Protein AF-A0A6I9YUI6-F1 (afdb_monomer_lite)

Organism: NCBI:txid35019

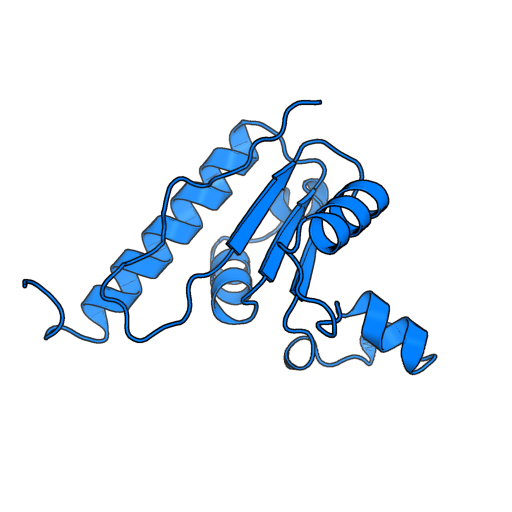Structure (mmCIF, N/CA/C/O backbone):
data_AF-A0A6I9YUI6-F1
#
_entry.id   AF-A0A6I9YUI6-F1
#
loop_
_atom_site.group_PDB
_atom_site.id
_atom_site.type_symbol
_atom_site.label_atom_id
_atom_site.label_alt_id
_atom_site.label_comp_id
_atom_site.label_asym_id
_atom_site.label_entity_id
_atom_site.label_seq_id
_atom_site.pdbx_PDB_ins_code
_atom_site.Cartn_x
_atom_site.Cartn_y
_atom_site.Cartn_z
_atom_site.occupancy
_atom_site.B_iso_or_equiv
_atom_site.auth_seq_id
_atom_site.auth_comp_id
_atom_site.auth_asym_id
_atom_site.auth_atom_id
_atom_site.pdbx_PDB_model_num
ATOM 1 N N . PHE A 1 1 ? 19.512 -6.440 4.269 1.00 38.84 1 PHE A N 1
ATOM 2 C CA . PHE A 1 1 ? 18.169 -6.433 4.876 1.00 38.84 1 PHE A CA 1
ATOM 3 C C . PHE A 1 1 ? 17.891 -5.048 5.443 1.00 38.84 1 PHE A C 1
ATOM 5 O O . PHE A 1 1 ? 18.116 -4.808 6.620 1.00 38.84 1 PHE A O 1
ATOM 12 N N . CYS A 1 2 ? 17.523 -4.089 4.589 1.00 38.50 2 CYS A N 1
ATOM 13 C CA . CYS A 1 2 ? 17.226 -2.732 5.045 1.00 38.50 2 CYS A CA 1
ATOM 14 C C . CYS A 1 2 ? 15.756 -2.697 5.475 1.00 38.50 2 CYS A C 1
ATOM 16 O O . CYS A 1 2 ? 14.875 -2.422 4.664 1.00 38.50 2 CYS A O 1
ATOM 18 N N . PHE A 1 3 ? 15.503 -3.040 6.742 1.00 41.94 3 PHE A N 1
ATOM 19 C CA . PHE A 1 3 ? 14.242 -2.745 7.415 1.00 41.94 3 PHE A CA 1
ATOM 20 C C . PHE A 1 3 ? 14.102 -1.223 7.492 1.00 41.94 3 PHE A C 1
ATOM 22 O O . PHE A 1 3 ? 14.514 -0.595 8.460 1.00 41.94 3 PHE A O 1
ATOM 29 N N . SER A 1 4 ? 13.532 -0.611 6.459 1.00 51.03 4 SER A N 1
ATOM 30 C CA . SER A 1 4 ? 13.000 0.749 6.554 1.00 51.03 4 SER A CA 1
ATOM 31 C C . SER A 1 4 ? 11.626 0.658 7.221 1.00 51.03 4 SER A C 1
ATOM 33 O O . SER A 1 4 ? 10.598 0.935 6.610 1.00 51.03 4 SER A O 1
ATOM 35 N N . LEU A 1 5 ? 11.626 0.172 8.464 1.00 47.00 5 LEU A N 1
ATOM 36 C CA . LEU A 1 5 ? 10.536 0.378 9.406 1.00 47.00 5 LEU A CA 1
ATOM 37 C C . LEU A 1 5 ? 10.488 1.871 9.737 1.00 47.00 5 LEU A C 1
ATOM 39 O O . LEU A 1 5 ? 11.532 2.510 9.861 1.00 47.00 5 LEU A O 1
ATOM 43 N N . CYS A 1 6 ? 9.270 2.376 9.909 1.00 42.94 6 CYS A N 1
ATOM 44 C CA . CYS A 1 6 ? 8.922 3.749 10.253 1.00 42.94 6 CYS A CA 1
ATOM 45 C C . CYS A 1 6 ? 9.106 4.783 9.128 1.00 42.94 6 CYS A C 1
ATOM 47 O O . CYS A 1 6 ? 10.145 5.426 9.001 1.00 42.94 6 CYS A O 1
ATOM 49 N N . VAL A 1 7 ? 7.994 5.102 8.452 1.00 45.12 7 VAL A N 1
ATOM 50 C CA . VAL A 1 7 ? 7.559 6.508 8.499 1.00 45.12 7 VAL A CA 1
ATOM 51 C C . VAL A 1 7 ? 7.474 6.820 10.002 1.00 45.12 7 VAL A C 1
ATOM 53 O O . VAL A 1 7 ? 6.676 6.179 10.689 1.00 45.12 7 VAL A O 1
ATOM 56 N N . PRO A 1 8 ? 8.395 7.613 10.571 1.00 38.28 8 PRO A N 1
ATOM 57 C CA . PRO A 1 8 ? 8.504 7.766 12.016 1.00 38.28 8 PRO A CA 1
ATOM 58 C C . PRO A 1 8 ? 7.169 8.287 12.525 1.00 38.28 8 PRO A C 1
ATOM 60 O O . PRO A 1 8 ? 6.719 9.317 12.045 1.00 38.28 8 PRO A O 1
ATOM 63 N N . GLN A 1 9 ? 6.531 7.546 13.434 1.00 38.38 9 GLN A N 1
ATOM 64 C CA . GLN A 1 9 ? 5.369 7.989 14.202 1.00 38.38 9 GLN A CA 1
ATOM 65 C C . GLN A 1 9 ? 4.468 9.015 13.481 1.00 38.38 9 GLN A C 1
ATOM 67 O O . GLN A 1 9 ? 4.374 10.161 13.905 1.00 38.38 9 GLN A O 1
ATOM 72 N N . ILE A 1 10 ? 3.677 8.582 12.500 1.00 44.62 10 ILE A N 1
ATOM 73 C CA . ILE A 1 10 ? 2.314 9.135 12.396 1.00 44.62 10 ILE A CA 1
ATOM 74 C C . ILE A 1 10 ? 1.426 8.298 13.327 1.00 44.62 10 ILE A C 1
ATOM 76 O O . ILE A 1 10 ? 0.368 7.794 12.989 1.00 44.62 10 ILE A O 1
ATOM 80 N N . SER A 1 11 ? 1.922 8.086 14.545 1.00 40.03 11 SER A N 1
ATOM 81 C CA . SER A 1 11 ? 1.093 7.744 15.682 1.00 40.03 11 SER A CA 1
ATOM 82 C C . SER A 1 11 ? 0.765 9.088 16.297 1.00 40.03 11 SER A C 1
ATOM 84 O O . SER A 1 11 ? 1.479 9.559 17.184 1.00 40.03 11 SER A O 1
ATOM 86 N N . PHE A 1 12 ? -0.276 9.742 15.783 1.00 43.72 12 PHE A N 1
ATOM 87 C CA . PHE A 1 12 ? -0.917 10.811 16.525 1.00 43.72 12 PHE A CA 1
ATOM 88 C C . PHE A 1 12 ? -1.409 10.181 17.824 1.00 43.72 12 PHE A C 1
ATOM 90 O O . PHE A 1 12 ? -2.441 9.523 17.862 1.00 43.72 12 PHE A O 1
ATOM 97 N N . ALA A 1 13 ? -0.659 10.374 18.908 1.00 41.44 13 ALA A N 1
ATOM 98 C CA . ALA A 1 13 ? -1.048 9.919 20.240 1.00 41.44 13 ALA A CA 1
ATOM 99 C C . ALA A 1 13 ? -2.391 10.530 20.708 1.00 41.44 13 ALA A C 1
ATOM 101 O O . ALA A 1 13 ? -2.890 10.149 21.758 1.00 41.44 13 ALA A O 1
ATOM 102 N N . ASN A 1 14 ? -2.980 11.444 19.919 1.00 43.09 14 ASN A N 1
ATOM 103 C CA . ASN A 1 14 ? -4.224 12.161 20.185 1.00 43.09 14 ASN A CA 1
ATOM 104 C C . ASN A 1 14 ? -5.194 12.231 18.977 1.00 43.09 14 ASN A C 1
ATOM 106 O O . ASN A 1 14 ? -6.087 13.078 18.970 1.00 43.09 14 ASN A O 1
ATOM 110 N N . SER A 1 15 ? -5.067 11.377 17.948 1.00 45.50 15 SER A N 1
ATOM 111 C CA . SER A 1 15 ? -6.099 11.279 16.897 1.00 45.50 15 SER A CA 1
ATOM 112 C C . SER A 1 15 ? -7.194 10.295 17.302 1.00 45.50 15 SER A C 1
ATOM 114 O O . SER A 1 15 ? -6.922 9.214 17.808 1.00 45.50 15 SER A O 1
ATOM 116 N N . ALA A 1 16 ? -8.452 10.625 17.007 1.00 48.50 16 ALA A N 1
ATOM 117 C CA . ALA A 1 16 ? -9.595 9.716 17.174 1.00 48.50 16 ALA A CA 1
ATOM 118 C C . ALA A 1 16 ? -9.591 8.522 16.186 1.00 48.50 16 ALA A C 1
ATOM 120 O O . ALA A 1 16 ? -10.560 7.767 16.140 1.00 48.50 16 ALA A O 1
ATOM 121 N N . PHE A 1 17 ? -8.528 8.372 15.390 1.00 49.22 17 PHE A N 1
ATOM 122 C CA . PHE A 1 17 ? -8.337 7.304 14.417 1.00 49.22 17 PHE A CA 1
ATOM 123 C C . PHE A 1 17 ? -7.228 6.346 14.864 1.00 49.22 17 PHE A C 1
ATOM 125 O O . PHE A 1 17 ? -6.250 6.791 15.474 1.00 49.22 17 PHE A O 1
ATOM 132 N N . PRO A 1 18 ? -7.379 5.038 14.580 1.00 56.31 18 PRO A N 1
ATOM 133 C CA . PRO A 1 18 ? -6.372 4.039 14.904 1.00 56.31 18 PRO A CA 1
ATOM 134 C C . PRO A 1 18 ? -5.049 4.346 14.184 1.00 56.31 18 PRO A C 1
ATOM 136 O O . PRO A 1 18 ? -5.073 4.864 13.067 1.00 56.31 18 PRO A O 1
ATOM 139 N N . PRO A 1 19 ? -3.897 4.020 14.797 1.00 62.56 19 PRO A N 1
ATOM 140 C CA . PRO A 1 19 ? -2.597 4.243 14.179 1.00 62.56 19 PRO A CA 1
ATOM 141 C C . PRO A 1 19 ? -2.508 3.477 12.855 1.00 62.56 19 PRO A C 1
ATOM 143 O O . PRO A 1 19 ? -2.628 2.252 12.831 1.00 62.56 19 PRO A O 1
ATOM 146 N N . GLN A 1 20 ? -2.294 4.204 11.759 1.00 71.75 20 GLN A N 1
ATOM 147 C CA . GLN A 1 20 ? -2.046 3.608 10.453 1.00 71.75 20 GLN A CA 1
ATOM 148 C C . GLN A 1 20 ? -0.603 3.105 10.395 1.00 71.75 20 GLN A C 1
ATOM 150 O O . GLN A 1 20 ? 0.340 3.850 10.677 1.00 71.75 20 GLN A O 1
ATOM 155 N N . VAL A 1 21 ? -0.418 1.837 10.025 1.00 78.62 21 VAL A N 1
ATOM 156 C CA . VAL A 1 21 ? 0.912 1.227 9.928 1.00 78.62 21 VAL A CA 1
ATOM 157 C C . VAL A 1 21 ? 1.278 1.056 8.459 1.00 78.62 21 VAL A C 1
ATOM 159 O O . VAL A 1 21 ? 0.585 0.376 7.701 1.00 78.62 21 VAL A O 1
ATOM 162 N N . ILE A 1 22 ? 2.394 1.674 8.061 1.00 86.88 22 ILE A N 1
ATOM 163 C CA . ILE A 1 22 ? 2.892 1.656 6.683 1.00 86.88 22 ILE A CA 1
ATOM 164 C C . ILE A 1 22 ? 4.297 1.047 6.644 1.00 86.88 22 ILE A C 1
ATOM 166 O O . ILE A 1 22 ? 5.225 1.532 7.296 1.00 86.88 22 ILE A O 1
ATOM 170 N N . MET A 1 23 ? 4.471 0.001 5.837 1.00 89.06 23 MET A N 1
ATOM 171 C CA . MET A 1 23 ? 5.771 -0.578 5.499 1.00 89.06 23 MET A CA 1
ATOM 172 C C . MET A 1 23 ? 6.249 -0.042 4.154 1.00 89.06 23 MET A C 1
ATOM 174 O O . MET A 1 23 ? 5.498 -0.053 3.184 1.00 89.06 23 MET A O 1
ATOM 178 N N . VAL A 1 24 ? 7.520 0.353 4.062 1.00 89.69 24 VAL A N 1
ATOM 179 C CA . VAL A 1 24 ? 8.127 0.777 2.794 1.00 89.69 24 VAL A CA 1
ATOM 180 C C . VAL A 1 24 ? 9.432 0.022 2.577 1.00 89.69 24 VAL A C 1
ATOM 182 O O . VAL A 1 24 ? 10.421 0.251 3.271 1.00 89.69 24 VAL A O 1
ATOM 185 N N . THR A 1 25 ? 9.463 -0.885 1.603 1.00 88.75 25 THR A N 1
ATOM 186 C CA . THR A 1 25 ? 10.623 -1.748 1.338 1.00 88.75 25 THR A CA 1
ATOM 187 C C . THR A 1 25 ? 11.034 -1.760 -0.138 1.00 88.75 25 THR A C 1
ATOM 189 O O . THR A 1 25 ? 10.263 -1.417 -1.037 1.00 88.75 25 THR A O 1
ATOM 192 N N . GLY A 1 26 ? 12.291 -2.148 -0.376 1.00 88.94 26 GLY A N 1
ATOM 193 C CA . GLY A 1 26 ? 12.840 -2.468 -1.697 1.00 88.94 26 GLY A CA 1
ATOM 194 C C . GLY A 1 26 ? 12.678 -3.945 -2.088 1.00 88.94 26 GLY A C 1
ATOM 195 O O . GLY A 1 26 ? 13.076 -4.332 -3.190 1.00 88.94 26 GLY A O 1
ATOM 196 N N . ASP A 1 27 ? 12.113 -4.772 -1.203 1.00 90.25 27 ASP A N 1
ATOM 197 C CA . ASP A 1 27 ? 11.891 -6.201 -1.442 1.00 90.25 27 ASP A CA 1
ATOM 198 C C . ASP A 1 27 ? 10.773 -6.456 -2.460 1.00 90.25 27 ASP A C 1
ATOM 200 O O . ASP A 1 27 ? 9.951 -5.583 -2.749 1.00 90.25 27 ASP A O 1
ATOM 204 N N . HIS A 1 28 ? 10.742 -7.675 -3.008 1.00 91.00 28 HIS A N 1
ATOM 205 C CA . HIS A 1 28 ? 9.645 -8.133 -3.861 1.00 91.00 28 HIS A CA 1
ATOM 206 C C . HIS A 1 28 ? 8.323 -8.187 -3.074 1.00 91.00 28 HIS A C 1
ATOM 208 O O . HIS A 1 28 ? 8.347 -8.526 -1.891 1.00 91.00 28 HIS A O 1
ATOM 214 N N . PRO A 1 29 ? 7.164 -7.938 -3.711 1.00 90.94 29 PRO A N 1
ATOM 215 C CA . PRO A 1 29 ? 5.866 -7.838 -3.027 1.00 90.94 29 PRO A CA 1
ATOM 216 C C . PRO A 1 29 ? 5.487 -9.083 -2.243 1.00 90.94 29 PRO A C 1
ATOM 218 O O . PRO A 1 29 ? 4.996 -8.983 -1.126 1.00 90.94 29 PRO A O 1
ATOM 221 N N . ILE A 1 30 ? 5.757 -10.260 -2.811 1.00 91.88 30 ILE A N 1
ATOM 222 C CA . ILE A 1 30 ? 5.458 -11.547 -2.176 1.00 91.88 30 ILE A CA 1
ATOM 223 C C . ILE A 1 30 ? 6.240 -11.668 -0.862 1.00 91.88 30 ILE A C 1
ATOM 225 O O . ILE A 1 30 ? 5.677 -12.004 0.178 1.00 91.88 30 ILE A O 1
ATOM 229 N N . THR A 1 31 ? 7.531 -11.329 -0.894 1.00 91.62 31 THR A N 1
ATOM 230 C CA . THR A 1 31 ? 8.399 -11.335 0.287 1.00 91.62 31 THR A CA 1
ATOM 231 C C . THR A 1 31 ? 7.987 -10.256 1.285 1.00 91.62 31 THR A C 1
ATOM 233 O O . THR A 1 31 ? 7.873 -10.542 2.472 1.00 91.62 31 THR A O 1
ATOM 236 N N . ALA A 1 32 ? 7.710 -9.038 0.816 1.00 90.50 32 ALA A N 1
ATOM 237 C CA . ALA A 1 32 ? 7.279 -7.923 1.651 1.00 90.50 32 ALA A CA 1
ATOM 238 C C . ALA A 1 32 ? 5.973 -8.240 2.391 1.00 90.50 32 ALA A C 1
ATOM 240 O O . ALA A 1 32 ? 5.897 -8.032 3.595 1.00 90.50 32 ALA A O 1
ATOM 241 N N . LYS A 1 33 ? 4.984 -8.821 1.702 1.00 90.38 33 LYS A N 1
ATOM 242 C CA . LYS A 1 33 ? 3.712 -9.272 2.282 1.00 90.38 33 LYS A CA 1
ATOM 243 C C . LYS A 1 33 ? 3.918 -10.349 3.344 1.00 90.38 33 LYS A C 1
ATOM 245 O O . LYS A 1 33 ? 3.331 -10.265 4.419 1.00 90.38 33 LYS A O 1
ATOM 250 N N . ALA A 1 34 ? 4.759 -11.345 3.063 1.00 90.06 34 ALA A N 1
ATOM 251 C CA . ALA A 1 34 ? 5.068 -12.402 4.022 1.00 90.06 34 ALA A CA 1
ATOM 252 C C . ALA A 1 34 ? 5.756 -11.847 5.280 1.00 90.06 34 ALA A C 1
ATOM 254 O O . ALA A 1 34 ? 5.373 -12.202 6.393 1.00 90.06 34 ALA A O 1
ATOM 255 N N . ILE A 1 35 ? 6.719 -10.931 5.111 1.00 90.44 35 ILE A N 1
ATOM 256 C CA . ILE A 1 35 ? 7.374 -10.241 6.228 1.00 90.44 35 ILE A CA 1
ATOM 257 C C . ILE A 1 35 ? 6.352 -9.405 6.998 1.00 90.44 35 ILE A C 1
ATOM 259 O O . ILE A 1 35 ? 6.282 -9.537 8.212 1.00 90.44 35 ILE A O 1
ATOM 263 N N . ALA A 1 36 ? 5.534 -8.602 6.316 1.00 88.56 36 ALA A N 1
ATOM 264 C CA . ALA A 1 36 ? 4.535 -7.735 6.934 1.00 88.56 36 ALA A CA 1
ATOM 265 C C . ALA A 1 36 ? 3.526 -8.513 7.790 1.00 88.56 36 ALA A C 1
ATOM 267 O O . ALA A 1 36 ? 3.219 -8.072 8.894 1.00 88.56 36 ALA A O 1
ATOM 268 N N . LYS A 1 37 ? 3.066 -9.685 7.327 1.00 87.94 37 LYS A N 1
ATOM 269 C CA . LYS A 1 37 ? 2.243 -10.600 8.136 1.00 87.94 37 LYS A CA 1
ATOM 270 C C . LYS A 1 37 ? 3.030 -11.162 9.324 1.00 87.94 37 LYS A C 1
ATOM 272 O O . LYS A 1 37 ? 2.547 -11.133 10.446 1.00 87.94 37 LYS A O 1
ATOM 277 N N . GLY A 1 38 ? 4.263 -11.619 9.098 1.00 85.19 38 GLY A N 1
ATOM 278 C CA . GLY A 1 38 ? 5.105 -12.199 10.150 1.00 85.19 38 GLY A CA 1
ATOM 279 C C . GLY A 1 38 ? 5.528 -11.219 11.251 1.00 85.19 38 GLY A C 1
ATOM 280 O O . GLY A 1 38 ? 5.765 -11.645 12.376 1.00 85.19 38 GLY A O 1
ATOM 281 N N . VAL A 1 39 ? 5.622 -9.919 10.949 1.00 84.38 39 VAL A N 1
ATOM 282 C CA . VAL A 1 39 ? 5.961 -8.869 11.929 1.00 84.38 39 VAL A CA 1
ATOM 283 C C . VAL A 1 39 ? 4.738 -8.138 12.496 1.00 84.38 39 VAL A C 1
ATOM 285 O O . VAL A 1 39 ? 4.907 -7.246 13.322 1.00 84.38 39 VAL A O 1
ATOM 288 N N . GLY A 1 40 ? 3.524 -8.481 12.053 1.00 81.62 40 GLY A N 1
ATOM 289 C CA . GLY A 1 40 ? 2.284 -7.855 12.520 1.00 81.62 40 GLY A CA 1
ATOM 290 C C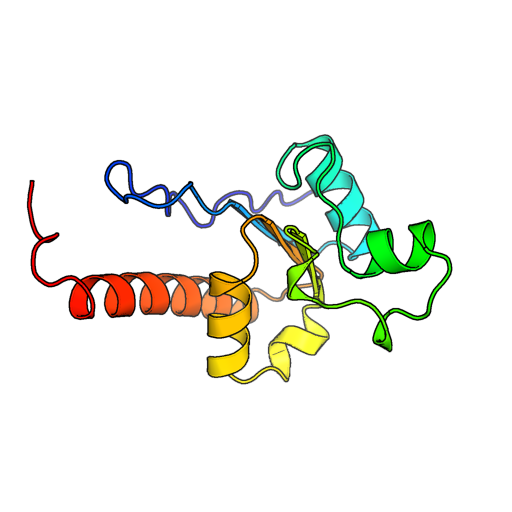 . GLY A 1 40 ? 2.011 -6.450 11.968 1.00 81.62 40 GLY A C 1
ATOM 291 O O . GLY A 1 40 ? 1.271 -5.695 12.584 1.00 81.62 40 GLY A O 1
ATOM 292 N N . ILE A 1 41 ? 2.598 -6.081 10.823 1.00 84.25 41 ILE A N 1
ATOM 293 C CA . ILE A 1 41 ? 2.187 -4.874 10.078 1.00 84.25 41 ILE A CA 1
ATOM 294 C C . ILE A 1 41 ? 0.841 -5.112 9.392 1.00 84.25 41 ILE A C 1
ATOM 296 O O . ILE A 1 41 ? 0.002 -4.220 9.353 1.00 84.25 41 ILE A O 1
ATOM 300 N N . ILE A 1 42 ? 0.654 -6.316 8.848 1.00 86.00 42 ILE A N 1
ATOM 301 C CA . ILE A 1 42 ? -0.660 -6.801 8.436 1.00 86.00 42 ILE A CA 1
ATOM 302 C C . ILE A 1 42 ? -1.150 -7.703 9.563 1.00 86.00 42 ILE A C 1
ATOM 304 O O . ILE A 1 42 ? -0.501 -8.713 9.850 1.00 86.00 42 ILE A O 1
ATOM 308 N N . SER A 1 43 ? -2.254 -7.335 10.208 1.00 84.94 43 SER A N 1
ATOM 309 C CA . SER A 1 43 ? -2.777 -8.081 11.353 1.00 84.94 43 SER A CA 1
ATOM 310 C C . SER A 1 43 ? -3.236 -9.482 10.951 1.00 84.94 43 SER A C 1
ATOM 312 O O . SER A 1 43 ? -3.737 -9.707 9.844 1.00 84.94 43 SER A O 1
ATOM 314 N N . GLU A 1 44 ? -3.117 -10.436 11.876 1.00 77.44 44 GLU A N 1
ATOM 315 C CA . GLU A 1 44 ? -3.648 -11.786 11.687 1.00 77.44 44 GLU A CA 1
ATOM 316 C C . GLU A 1 44 ? -5.172 -11.731 11.483 1.00 77.44 44 GLU A C 1
ATOM 318 O O . GLU A 1 44 ? -5.917 -11.269 12.345 1.00 77.44 44 GLU A O 1
ATOM 323 N N . GLY A 1 45 ? -5.635 -12.178 10.313 1.00 78.31 45 GLY A N 1
ATOM 324 C CA . GLY A 1 45 ? -7.048 -12.143 9.921 1.00 78.31 45 GLY A CA 1
ATOM 325 C C . GLY A 1 45 ? -7.444 -10.974 9.014 1.00 78.31 45 GLY A C 1
ATOM 326 O O . GLY A 1 45 ? -8.544 -11.003 8.466 1.00 78.31 45 GLY A O 1
ATOM 327 N N . ASN A 1 46 ? -6.562 -9.993 8.791 1.00 85.50 46 ASN A N 1
ATOM 328 C CA . ASN A 1 46 ? -6.745 -9.021 7.716 1.00 85.50 46 ASN A CA 1
ATOM 329 C C . ASN A 1 46 ? -6.232 -9.595 6.390 1.00 85.50 46 ASN A C 1
ATOM 331 O O . ASN A 1 46 ? -5.188 -10.249 6.309 1.00 85.50 46 ASN A O 1
ATOM 335 N N . GLU A 1 47 ? -6.994 -9.340 5.334 1.00 86.25 47 GLU A N 1
ATOM 336 C CA . GLU A 1 47 ? -6.756 -9.874 4.000 1.00 86.25 47 GLU A CA 1
ATOM 337 C C . GLU A 1 47 ? -6.534 -8.730 3.012 1.00 86.25 47 GLU A C 1
ATOM 339 O O . GLU A 1 47 ? -7.149 -7.666 3.122 1.00 86.25 47 GLU A O 1
ATOM 344 N N . THR A 1 48 ? -5.648 -8.960 2.041 1.00 90.06 48 THR A N 1
ATOM 345 C CA . THR A 1 48 ? -5.538 -8.089 0.867 1.00 90.06 48 THR A CA 1
ATOM 346 C C . THR A 1 48 ? -6.580 -8.467 -0.179 1.00 90.06 48 THR A C 1
ATOM 348 O O . THR A 1 48 ? -7.126 -9.570 -0.145 1.00 90.06 48 THR A O 1
ATOM 351 N N . VAL A 1 49 ? -6.829 -7.594 -1.155 1.00 89.25 49 VAL A N 1
ATOM 352 C CA . VAL A 1 49 ? -7.713 -7.907 -2.293 1.00 89.25 49 VAL A CA 1
ATOM 353 C C . VAL A 1 49 ? -7.329 -9.219 -2.989 1.00 89.25 49 VAL A C 1
ATOM 355 O O . VAL A 1 49 ? -8.204 -9.998 -3.358 1.00 89.25 49 VAL A O 1
ATOM 358 N N . GLU A 1 50 ? -6.033 -9.527 -3.094 1.00 88.88 50 GLU A N 1
ATOM 359 C CA . GLU A 1 50 ? -5.550 -10.799 -3.642 1.00 88.88 50 GLU A CA 1
ATOM 360 C C . GLU A 1 50 ? -5.844 -11.993 -2.726 1.00 88.88 50 GLU A C 1
ATOM 362 O O . GLU A 1 50 ? -6.144 -13.077 -3.222 1.00 88.88 50 GLU A O 1
ATOM 367 N N . ASP A 1 51 ? -5.767 -11.813 -1.402 1.00 89.62 51 ASP A N 1
ATOM 368 C CA . ASP A 1 51 ? -6.103 -12.873 -0.441 1.00 89.62 51 ASP A CA 1
ATOM 369 C C . ASP A 1 51 ? -7.604 -13.192 -0.498 1.00 89.62 51 ASP A C 1
ATOM 371 O O . ASP A 1 51 ? -7.983 -14.361 -0.580 1.00 89.62 51 ASP A O 1
ATOM 375 N N . ILE A 1 52 ? -8.454 -12.159 -0.540 1.00 89.69 52 ILE A N 1
ATOM 376 C CA . ILE A 1 52 ? -9.911 -12.309 -0.658 1.00 89.69 52 ILE A CA 1
ATOM 377 C C . ILE A 1 52 ? -10.269 -12.998 -1.981 1.00 89.69 52 ILE A C 1
ATOM 379 O O . ILE A 1 52 ? -11.067 -13.937 -1.987 1.00 89.69 52 ILE A O 1
ATOM 383 N N . ALA A 1 53 ? -9.654 -12.577 -3.091 1.00 91.25 53 ALA A N 1
ATOM 384 C CA . ALA A 1 53 ? -9.848 -13.187 -4.405 1.00 91.25 53 ALA A CA 1
ATOM 385 C C . ALA A 1 53 ? -9.494 -14.681 -4.393 1.00 91.25 53 ALA A C 1
ATOM 387 O O . ALA A 1 53 ? -10.282 -15.511 -4.847 1.00 91.25 53 ALA A O 1
ATOM 388 N N . ALA A 1 54 ? -8.336 -15.030 -3.822 1.00 90.38 54 ALA A N 1
ATOM 389 C CA . ALA A 1 54 ? -7.877 -16.411 -3.715 1.00 90.38 54 ALA A CA 1
ATOM 390 C C . ALA A 1 54 ? -8.793 -17.257 -2.819 1.00 90.38 54 ALA A C 1
ATOM 392 O O . ALA A 1 54 ? -9.132 -18.383 -3.178 1.00 90.38 54 ALA A O 1
ATOM 393 N N . ARG A 1 55 ? -9.239 -16.711 -1.681 1.00 91.75 55 ARG A N 1
ATOM 394 C CA . ARG A 1 55 ? -10.144 -17.395 -0.748 1.00 91.75 55 ARG A CA 1
ATOM 395 C C . ARG A 1 55 ? -11.524 -17.651 -1.353 1.00 91.75 55 ARG A C 1
ATOM 397 O O . ARG A 1 55 ? -12.089 -18.721 -1.141 1.00 91.75 55 ARG A O 1
ATOM 404 N N . LEU A 1 56 ? -12.074 -16.677 -2.076 1.00 91.12 56 LEU A N 1
ATOM 405 C CA . LEU A 1 56 ? -13.382 -16.784 -2.733 1.00 91.12 56 LEU A CA 1
ATOM 406 C C . LEU A 1 56 ? -13.311 -17.479 -4.100 1.00 91.12 56 LEU A C 1
ATOM 408 O O . LEU A 1 56 ? -14.351 -17.790 -4.676 1.00 91.12 56 LEU A O 1
ATOM 412 N N . ASN A 1 57 ? -12.103 -17.740 -4.605 1.00 92.62 57 ASN A N 1
ATOM 413 C CA . ASN A 1 57 ? -11.845 -18.286 -5.934 1.00 92.62 57 ASN A CA 1
ATOM 414 C C . ASN A 1 57 ? -12.519 -17.464 -7.056 1.00 92.62 57 ASN A C 1
ATOM 416 O O . ASN A 1 57 ? -13.085 -18.015 -8.003 1.00 92.62 57 ASN A O 1
ATOM 420 N N . ILE A 1 58 ? -12.462 -16.135 -6.929 1.00 93.56 58 ILE A N 1
ATOM 421 C CA . ILE A 1 58 ? -12.961 -15.160 -7.911 1.00 93.56 58 ILE A CA 1
ATOM 422 C C . ILE A 1 58 ? -11.790 -14.325 -8.446 1.00 93.56 58 ILE A C 1
ATOM 424 O O . ILE A 1 58 ? -10.769 -14.197 -7.768 1.00 93.56 58 ILE A O 1
ATOM 428 N N . PRO A 1 59 ? -11.882 -13.740 -9.652 1.00 91.94 59 PRO A N 1
ATOM 429 C CA . PRO A 1 59 ? -10.851 -12.820 -10.124 1.00 91.94 59 PRO A CA 1
ATOM 430 C C . PRO A 1 59 ? -10.779 -11.568 -9.236 1.00 91.94 59 PRO A C 1
ATOM 432 O O . PRO A 1 59 ? -11.803 -11.083 -8.757 1.00 91.94 59 PRO A O 1
ATOM 435 N N . VAL A 1 60 ? -9.578 -10.996 -9.074 1.00 88.50 60 VAL A N 1
ATOM 436 C CA . VAL A 1 60 ? -9.336 -9.782 -8.257 1.00 88.50 60 VAL A CA 1
ATOM 437 C C . VAL A 1 60 ? -10.236 -8.614 -8.677 1.00 88.50 60 VAL A C 1
ATOM 439 O O . VAL A 1 60 ? -10.672 -7.838 -7.837 1.00 88.50 60 VAL A O 1
ATOM 442 N N . SER A 1 61 ? -10.597 -8.531 -9.961 1.00 89.81 61 SER A N 1
ATOM 443 C CA . SER A 1 61 ? -11.517 -7.516 -10.491 1.00 89.81 61 SER A CA 1
ATOM 444 C C . SER A 1 61 ? -12.945 -7.588 -9.937 1.00 89.81 61 SER A C 1
ATOM 446 O O . SER A 1 61 ? -13.693 -6.627 -10.087 1.00 89.81 61 SER A O 1
ATOM 448 N N . GLN A 1 62 ? -13.341 -8.709 -9.329 1.00 88.81 62 GLN A N 1
ATOM 449 C CA . GLN A 1 62 ? -14.649 -8.886 -8.689 1.00 88.81 62 GLN A CA 1
ATOM 450 C C . GLN A 1 62 ? -14.610 -8.649 -7.175 1.00 88.81 62 GLN A C 1
ATOM 452 O O . GLN A 1 62 ? -15.660 -8.660 -6.536 1.00 88.81 62 GLN A O 1
ATOM 457 N N . VAL A 1 63 ? -13.427 -8.440 -6.592 1.00 88.31 63 VAL A N 1
ATOM 458 C CA . VAL A 1 63 ? -13.295 -8.114 -5.171 1.00 88.31 63 VAL A CA 1
ATOM 459 C C . VAL A 1 63 ? -13.511 -6.620 -4.989 1.00 88.31 63 VAL A C 1
ATOM 461 O O . VAL A 1 63 ? -12.897 -5.807 -5.678 1.00 88.31 63 VAL A O 1
ATOM 464 N N . ASN A 1 64 ? -14.365 -6.248 -4.039 1.00 86.00 64 ASN A N 1
ATOM 465 C CA . ASN A 1 64 ? -14.499 -4.858 -3.642 1.00 86.00 64 ASN A CA 1
ATOM 466 C C . ASN A 1 64 ? -13.250 -4.441 -2.842 1.00 86.00 64 ASN A C 1
ATOM 468 O O . ASN A 1 64 ? -13.004 -5.016 -1.780 1.00 86.00 64 ASN A O 1
ATOM 472 N N . PRO A 1 65 ? -12.476 -3.434 -3.288 1.00 83.06 65 PRO A N 1
ATOM 473 C CA . PRO A 1 65 ? -11.275 -2.998 -2.576 1.00 83.06 65 PRO A CA 1
ATOM 474 C C . PRO A 1 65 ? -11.544 -2.566 -1.134 1.00 83.06 65 PRO A C 1
ATOM 476 O O . PRO A 1 65 ? -10.678 -2.704 -0.283 1.00 83.06 65 PRO A O 1
ATOM 479 N N . ARG A 1 66 ? -12.766 -2.103 -0.839 1.00 82.12 66 ARG A N 1
ATOM 480 C CA . ARG A 1 66 ? -13.172 -1.670 0.507 1.00 82.12 66 ARG A CA 1
ATOM 481 C C . ARG A 1 66 ? -13.298 -2.808 1.520 1.00 82.12 66 ARG A C 1
ATOM 483 O O . ARG A 1 66 ? -13.301 -2.540 2.717 1.00 82.12 66 ARG A O 1
ATOM 490 N N . ASP A 1 67 ? -13.410 -4.052 1.058 1.00 85.62 67 ASP A N 1
ATOM 491 C CA . ASP A 1 67 ? -13.474 -5.216 1.947 1.00 85.62 67 ASP A CA 1
ATOM 492 C C . ASP A 1 67 ? -12.077 -5.598 2.468 1.00 85.62 67 ASP A C 1
ATOM 494 O O . ASP A 1 67 ? -11.951 -6.262 3.499 1.00 85.62 67 ASP A O 1
ATOM 498 N N . ALA A 1 68 ? -11.018 -5.159 1.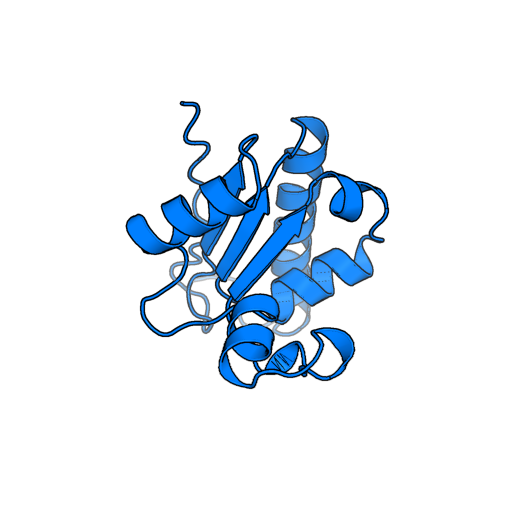779 1.00 87.44 68 ALA A N 1
ATOM 499 C CA . ALA A 1 68 ? -9.636 -5.396 2.163 1.00 87.44 68 ALA A CA 1
ATOM 500 C C . ALA A 1 68 ? -9.125 -4.265 3.064 1.00 87.44 68 ALA A C 1
ATOM 502 O O . ALA A 1 68 ? -8.947 -3.130 2.634 1.00 87.44 68 ALA A O 1
ATOM 503 N N . LYS A 1 69 ? -8.826 -4.580 4.327 1.00 86.38 69 LYS A N 1
ATOM 504 C CA . LYS A 1 69 ? -8.194 -3.619 5.254 1.00 86.38 69 LYS A CA 1
ATOM 505 C C . LYS A 1 69 ? -6.704 -3.422 4.985 1.00 86.38 69 LYS A C 1
ATOM 507 O O . LYS A 1 69 ? -6.144 -2.388 5.358 1.00 86.38 69 LYS A O 1
ATOM 512 N N . ALA A 1 70 ? -6.077 -4.421 4.364 1.00 90.19 70 ALA A N 1
ATOM 513 C CA . ALA A 1 70 ? -4.665 -4.421 4.033 1.00 90.19 70 ALA A CA 1
ATOM 514 C C . ALA A 1 70 ? -4.459 -4.311 2.520 1.00 90.19 70 ALA A C 1
ATOM 516 O O . ALA A 1 70 ? -5.180 -4.937 1.745 1.00 90.19 70 ALA A O 1
ATOM 517 N N . CYS A 1 71 ? -3.437 -3.580 2.081 1.00 91.75 71 CYS A N 1
ATOM 518 C CA . CYS A 1 71 ? -3.041 -3.568 0.672 1.00 91.75 71 CYS A CA 1
ATOM 519 C C . CYS A 1 71 ? -1.523 -3.625 0.492 1.00 91.75 71 CYS A C 1
ATOM 521 O O . CYS A 1 71 ? -0.743 -3.206 1.352 1.00 91.75 71 CYS A O 1
ATOM 523 N N . VAL A 1 72 ? -1.102 -4.174 -0.649 1.00 92.06 72 VAL A N 1
ATOM 524 C CA . VAL A 1 72 ? 0.301 -4.225 -1.062 1.00 92.06 72 VAL A CA 1
ATOM 525 C C . VAL A 1 72 ? 0.419 -3.522 -2.404 1.00 92.06 72 VAL A C 1
ATOM 527 O O . VAL A 1 72 ? -0.245 -3.906 -3.359 1.00 92.06 72 VAL A O 1
ATOM 530 N N . ILE A 1 73 ? 1.270 -2.505 -2.479 1.00 92.44 73 ILE A N 1
ATOM 531 C CA . ILE A 1 73 ? 1.418 -1.657 -3.663 1.00 92.44 73 ILE A CA 1
ATOM 532 C C . ILE A 1 73 ? 2.814 -1.828 -4.236 1.00 92.44 73 ILE A C 1
ATOM 534 O O . ILE A 1 73 ? 3.819 -1.767 -3.517 1.00 92.44 73 ILE A O 1
ATOM 538 N N . HIS A 1 74 ? 2.879 -2.031 -5.549 1.00 93.50 74 HIS A N 1
ATOM 539 C CA . HIS A 1 74 ? 4.141 -2.101 -6.261 1.00 93.50 74 HIS A CA 1
ATOM 540 C C . HIS A 1 74 ? 4.718 -0.705 -6.488 1.00 93.50 74 HIS A C 1
ATOM 542 O O . HIS A 1 74 ? 4.011 0.219 -6.882 1.00 93.50 74 HIS A O 1
ATOM 548 N N . GLY A 1 75 ? 6.033 -0.557 -6.332 1.00 90.56 75 GLY A N 1
ATOM 549 C CA . GLY A 1 75 ? 6.723 0.691 -6.646 1.00 90.56 75 GLY A CA 1
ATOM 550 C C . GLY A 1 75 ? 6.577 1.103 -8.115 1.00 90.56 75 GLY A C 1
ATOM 551 O O . GLY A 1 75 ? 6.615 2.289 -8.414 1.00 90.56 75 GLY A O 1
ATOM 552 N N . THR A 1 76 ? 6.377 0.164 -9.044 1.00 90.69 76 THR A N 1
ATOM 553 C CA . THR A 1 76 ? 6.068 0.510 -10.446 1.00 90.69 76 THR A CA 1
ATOM 554 C C . THR A 1 76 ? 4.745 1.249 -10.548 1.00 90.69 76 THR A C 1
ATOM 556 O O . THR A 1 76 ? 4.695 2.307 -11.158 1.00 90.69 76 THR A O 1
ATOM 559 N N . ASP A 1 77 ? 3.723 0.744 -9.868 1.00 90.56 77 ASP A N 1
ATOM 560 C CA . ASP A 1 77 ? 2.365 1.269 -9.958 1.00 90.56 77 ASP A CA 1
ATOM 561 C C . ASP A 1 77 ? 2.285 2.610 -9.227 1.00 90.56 77 ASP A C 1
ATOM 563 O O . ASP A 1 77 ? 1.717 3.567 -9.738 1.00 90.56 77 ASP A O 1
ATOM 567 N N . LEU A 1 78 ? 2.981 2.728 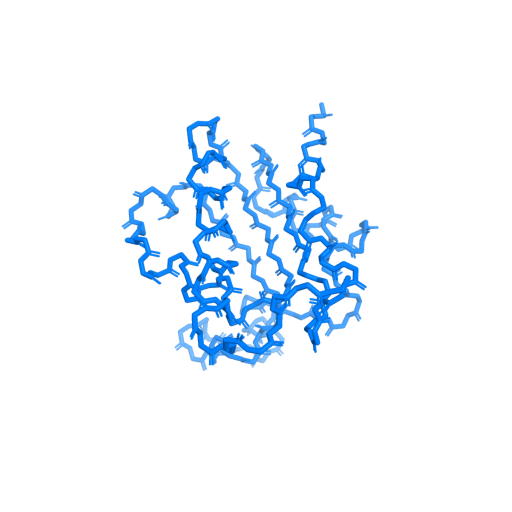-8.091 1.00 88.69 78 LEU A N 1
ATOM 568 C CA . LEU A 1 78 ? 3.109 3.973 -7.333 1.00 88.69 78 LEU A CA 1
ATOM 569 C C . LEU A 1 78 ? 3.665 5.137 -8.169 1.00 88.69 78 LEU A C 1
ATOM 571 O O . LEU A 1 78 ? 3.356 6.290 -7.892 1.00 88.69 78 LEU A O 1
ATOM 575 N N . LYS A 1 79 ? 4.509 4.857 -9.171 1.00 86.12 79 LYS A N 1
ATOM 576 C CA . LYS A 1 79 ? 5.063 5.893 -10.054 1.00 86.12 79 LYS A CA 1
ATOM 577 C C . LYS A 1 79 ? 3.999 6.494 -10.974 1.00 86.12 79 LYS A C 1
ATOM 579 O O . LYS A 1 79 ? 4.075 7.680 -11.283 1.00 86.12 79 LYS A O 1
ATOM 584 N N . ASP A 1 80 ? 3.068 5.664 -11.425 1.00 88.56 80 ASP A N 1
ATOM 585 C CA . ASP A 1 80 ? 2.051 6.030 -12.407 1.00 88.56 80 ASP A CA 1
ATOM 586 C C . ASP A 1 80 ? 0.733 6.460 -11.730 1.00 88.56 80 ASP A C 1
ATOM 588 O O . ASP A 1 80 ? -0.158 6.994 -12.390 1.00 88.56 80 ASP A O 1
ATOM 592 N N . MET A 1 81 ? 0.618 6.272 -10.408 1.00 88.69 81 MET A N 1
ATOM 593 C CA . MET A 1 81 ? -0.519 6.721 -9.604 1.00 88.69 81 MET A CA 1
ATOM 594 C C . MET A 1 81 ? -0.517 8.248 -9.412 1.00 88.69 81 MET A C 1
ATOM 596 O O . MET A 1 81 ? 0.486 8.816 -8.964 1.00 88.69 81 MET A O 1
ATOM 600 N N . PRO A 1 82 ? -1.643 8.936 -9.678 1.00 90.50 82 PRO A N 1
ATOM 601 C CA . PRO A 1 82 ? -1.811 10.331 -9.298 1.00 90.50 82 PRO A CA 1
ATOM 602 C C . PRO A 1 82 ? -1.883 10.478 -7.773 1.00 90.50 82 PRO A C 1
ATOM 604 O O . PRO A 1 82 ? -2.266 9.557 -7.051 1.00 90.50 82 PRO A O 1
ATOM 607 N N . LEU A 1 83 ? -1.557 11.676 -7.282 1.00 86.19 83 LEU A N 1
ATOM 608 C CA . LEU A 1 83 ? -1.544 11.983 -5.847 1.00 86.19 83 LEU A CA 1
ATOM 609 C C . LEU A 1 83 ? -2.900 11.719 -5.174 1.00 86.19 83 LEU A C 1
ATOM 611 O O . LEU A 1 83 ? -2.929 11.193 -4.069 1.00 86.19 83 LEU A O 1
ATOM 615 N N . GLU A 1 84 ? -4.002 12.007 -5.868 1.00 87.88 84 GLU A N 1
ATOM 616 C CA . GLU A 1 84 ? -5.370 11.754 -5.394 1.00 87.88 84 GLU A CA 1
ATOM 617 C C . GLU A 1 84 ? -5.605 10.267 -5.096 1.00 87.88 84 GLU A C 1
ATOM 619 O O . GLU A 1 84 ? -6.157 9.918 -4.059 1.00 87.88 84 GLU A O 1
ATOM 624 N N . GLN A 1 85 ? -5.104 9.375 -5.956 1.00 88.69 85 GLN A N 1
ATOM 625 C CA . GLN A 1 85 ? -5.226 7.931 -5.760 1.00 88.69 85 GLN A CA 1
ATOM 626 C C . GLN A 1 85 ? -4.370 7.446 -4.581 1.00 88.69 85 GLN A C 1
ATOM 628 O O . GLN A 1 85 ? -4.772 6.538 -3.854 1.00 88.69 85 GLN A O 1
ATOM 633 N N . ILE A 1 86 ? -3.198 8.052 -4.367 1.00 87.50 86 ILE A N 1
ATOM 634 C CA . ILE A 1 86 ? -2.368 7.770 -3.186 1.00 87.50 86 ILE A CA 1
ATOM 635 C C . ILE A 1 86 ? -3.125 8.179 -1.920 1.00 87.50 86 ILE A C 1
ATOM 637 O O . ILE A 1 86 ? -3.192 7.405 -0.968 1.00 87.50 86 ILE A O 1
ATOM 641 N N . ASP A 1 87 ? -3.739 9.360 -1.925 1.00 85.38 87 ASP A N 1
ATOM 642 C CA . ASP A 1 87 ? -4.503 9.867 -0.790 1.00 85.38 87 ASP A CA 1
ATOM 643 C C . ASP A 1 87 ? -5.751 8.987 -0.514 1.00 85.38 87 ASP A C 1
ATOM 645 O O . ASP A 1 87 ? -6.046 8.680 0.643 1.00 85.38 87 ASP A O 1
ATOM 649 N N . GLU A 1 88 ? -6.433 8.482 -1.549 1.00 86.38 88 GLU A N 1
ATOM 650 C CA . GLU A 1 88 ? -7.527 7.505 -1.408 1.00 86.38 88 GLU A CA 1
ATOM 651 C C . GLU A 1 88 ? -7.061 6.172 -0.808 1.00 86.38 88 GLU A C 1
ATOM 653 O O . GLU A 1 88 ? -7.749 5.579 0.027 1.00 86.38 88 GLU A O 1
ATOM 658 N N . ILE A 1 89 ? -5.898 5.671 -1.223 1.00 88.12 89 ILE A N 1
ATOM 659 C CA . ILE A 1 89 ? -5.318 4.437 -0.682 1.00 88.12 89 ILE A CA 1
ATOM 660 C C . ILE A 1 89 ? -5.029 4.601 0.810 1.00 88.12 89 ILE A C 1
ATOM 662 O O . ILE A 1 89 ? -5.388 3.718 1.592 1.00 88.12 89 ILE A O 1
ATOM 666 N N . LEU A 1 90 ? -4.418 5.730 1.183 1.00 84.38 90 LEU A N 1
ATOM 667 C CA . LEU A 1 90 ? -4.106 6.080 2.568 1.00 84.38 90 LEU A CA 1
ATOM 668 C C . LEU A 1 90 ? -5.379 6.248 3.418 1.00 84.38 90 LEU A C 1
ATOM 670 O O . LEU A 1 90 ? -5.355 5.918 4.594 1.00 84.38 90 LEU A O 1
ATOM 674 N N . GLN A 1 91 ? -6.509 6.672 2.849 1.00 83.38 91 GLN A N 1
ATOM 675 C CA . GLN A 1 91 ? -7.773 6.772 3.599 1.00 83.38 91 GLN A CA 1
ATOM 676 C C . GLN A 1 91 ? -8.492 5.434 3.766 1.00 83.38 91 GLN A C 1
ATOM 678 O O . GLN A 1 91 ? -9.116 5.184 4.796 1.00 83.38 91 GLN A O 1
ATOM 683 N N . ASN A 1 92 ? -8.450 4.582 2.741 1.00 85.31 92 ASN A N 1
ATOM 684 C CA . ASN A 1 92 ? -9.275 3.375 2.699 1.00 85.31 92 ASN A CA 1
ATOM 685 C C . ASN A 1 92 ? -8.609 2.149 3.344 1.00 85.31 92 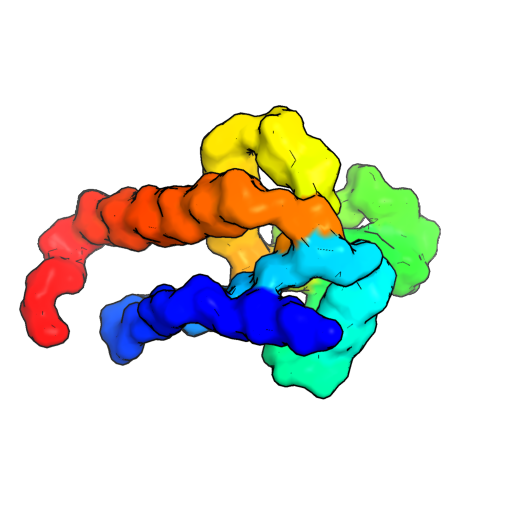ASN A C 1
ATOM 687 O O . ASN A 1 92 ? -9.318 1.216 3.719 1.00 85.31 92 ASN A O 1
ATOM 691 N N . HIS A 1 93 ? -7.280 2.137 3.494 1.00 86.56 93 HIS A N 1
ATOM 692 C CA . HIS A 1 93 ? -6.540 0.991 4.031 1.00 86.56 93 HIS A CA 1
ATOM 693 C C . HIS A 1 93 ? -5.764 1.370 5.292 1.00 86.56 93 HIS A C 1
ATOM 695 O O . HIS A 1 93 ? -4.975 2.312 5.304 1.00 86.56 93 HIS A O 1
ATOM 701 N N . THR A 1 94 ? -5.933 0.599 6.363 1.00 83.81 94 THR A N 1
ATOM 702 C CA . THR A 1 94 ? -5.243 0.847 7.641 1.00 83.81 94 THR A CA 1
ATOM 703 C C . THR A 1 94 ? -3.849 0.223 7.694 1.00 83.81 94 THR A C 1
ATOM 705 O O . THR A 1 94 ? -3.011 0.647 8.489 1.00 83.81 94 THR A O 1
ATOM 708 N N . GLU A 1 95 ? -3.598 -0.786 6.857 1.00 88.38 95 GLU A N 1
ATOM 709 C CA . GLU A 1 95 ? -2.361 -1.570 6.838 1.00 88.38 95 GLU A CA 1
ATOM 710 C C . GLU A 1 95 ? -1.800 -1.600 5.415 1.00 88.38 95 GLU A C 1
ATOM 712 O O . GLU A 1 95 ? -2.346 -2.255 4.525 1.00 88.38 95 GLU A O 1
ATOM 717 N N . ILE A 1 96 ? -0.720 -0.859 5.172 1.00 90.25 96 ILE A N 1
ATOM 718 C CA . ILE A 1 96 ? -0.232 -0.626 3.808 1.00 90.25 96 ILE A CA 1
ATOM 719 C C . ILE A 1 96 ? 1.215 -1.079 3.684 1.00 90.25 96 ILE A C 1
ATOM 721 O O . ILE A 1 96 ? 2.071 -0.736 4.499 1.00 90.25 96 ILE A O 1
ATOM 725 N N . VAL A 1 97 ? 1.514 -1.825 2.623 1.00 91.50 97 VAL A N 1
ATOM 726 C CA . VAL A 1 97 ? 2.874 -2.255 2.295 1.00 91.50 97 VAL A CA 1
ATOM 727 C C . VAL A 1 97 ? 3.253 -1.754 0.910 1.00 91.50 97 VAL A C 1
ATOM 729 O O . VAL A 1 97 ? 2.768 -2.254 -0.099 1.00 91.50 97 VAL A O 1
ATOM 732 N N . PHE A 1 98 ? 4.190 -0.817 0.844 1.00 92.56 98 PHE A N 1
ATOM 733 C CA . PHE A 1 98 ? 4.822 -0.405 -0.402 1.00 92.56 98 PHE A CA 1
ATOM 734 C C . PHE A 1 98 ? 6.078 -1.248 -0.649 1.00 92.56 98 PHE A C 1
ATOM 736 O O . PHE A 1 98 ? 7.047 -1.199 0.115 1.00 92.56 98 PHE A O 1
ATOM 743 N N . ALA A 1 99 ? 6.070 -2.030 -1.725 1.00 93.62 99 ALA A N 1
ATOM 744 C CA . ALA A 1 99 ? 7.158 -2.924 -2.113 1.00 93.62 99 ALA A CA 1
ATOM 745 C C . ALA A 1 99 ? 7.909 -2.393 -3.342 1.00 93.62 99 ALA A C 1
ATOM 747 O O . ALA A 1 99 ? 7.367 -1.617 -4.124 1.00 93.62 99 ALA A O 1
ATOM 748 N N . ARG A 1 100 ? 9.160 -2.827 -3.547 1.00 93.62 100 ARG A N 1
ATOM 749 C CA . ARG A 1 100 ? 10.006 -2.411 -4.689 1.00 93.62 100 ARG A CA 1
ATOM 750 C C . ARG A 1 100 ? 10.129 -0.887 -4.877 1.00 93.62 100 ARG A C 1
ATOM 752 O O . ARG A 1 100 ? 10.315 -0.422 -5.998 1.00 93.62 100 ARG A O 1
ATOM 759 N N . THR A 1 101 ? 10.051 -0.118 -3.794 1.00 91.00 101 THR A N 1
ATOM 760 C CA . THR A 1 101 ? 10.109 1.352 -3.855 1.00 91.00 101 THR A CA 1
ATOM 761 C C . THR A 1 101 ? 11.529 1.896 -4.032 1.00 91.00 101 THR A C 1
ATOM 763 O O . THR A 1 101 ? 12.489 1.372 -3.458 1.00 91.00 101 THR A O 1
ATOM 766 N N . SER A 1 102 ? 11.673 2.982 -4.798 1.00 89.75 102 SER A N 1
ATOM 767 C CA . SER A 1 102 ? 12.909 3.772 -4.876 1.00 89.75 102 SER A CA 1
ATOM 768 C C . SER A 1 102 ? 12.997 4.809 -3.743 1.00 89.75 102 SER A C 1
ATOM 770 O O . SER A 1 102 ? 11.972 5.176 -3.166 1.00 89.75 102 SER A O 1
ATOM 772 N N . PRO A 1 103 ? 14.191 5.356 -3.434 1.00 86.62 103 PRO A N 1
ATOM 773 C CA . PRO A 1 103 ? 14.324 6.453 -2.473 1.00 86.62 103 PRO A CA 1
ATOM 774 C C . PRO A 1 103 ? 13.427 7.657 -2.787 1.00 86.62 103 PRO A C 1
ATOM 776 O O . PRO A 1 103 ? 12.826 8.210 -1.872 1.00 86.62 103 PRO A O 1
ATOM 779 N N . GLN A 1 104 ? 13.277 8.023 -4.069 1.00 86.50 104 GLN A N 1
ATOM 780 C CA . GLN A 1 104 ? 12.368 9.106 -4.462 1.00 86.50 104 GLN A CA 1
ATOM 781 C C . GLN A 1 104 ? 10.908 8.767 -4.141 1.00 86.50 104 GLN A C 1
ATOM 783 O O . GLN A 1 104 ? 10.169 9.613 -3.657 1.00 86.50 104 GLN A O 1
ATOM 788 N N . GLN A 1 105 ? 10.496 7.518 -4.354 1.00 87.31 105 GLN A N 1
ATOM 789 C CA . GLN A 1 105 ? 9.129 7.078 -4.069 1.00 87.31 105 GLN A CA 1
ATOM 790 C C . GLN A 1 105 ? 8.811 7.065 -2.576 1.00 87.31 105 GLN A C 1
ATOM 792 O O . GLN A 1 105 ? 7.681 7.348 -2.191 1.00 87.31 105 GLN A O 1
ATOM 797 N N . LYS A 1 106 ? 9.805 6.807 -1.720 1.00 86.44 106 LYS A N 1
ATOM 798 C CA . LYS A 1 106 ? 9.624 6.944 -0.270 1.00 86.44 106 LYS A CA 1
ATOM 799 C C . LYS A 1 106 ? 9.264 8.375 0.127 1.00 86.44 106 LYS A C 1
ATOM 801 O O . LYS A 1 106 ? 8.407 8.548 0.984 1.00 86.44 106 LYS A O 1
ATOM 806 N N . LEU A 1 107 ? 9.889 9.377 -0.499 1.00 86.06 107 LEU A N 1
ATOM 807 C CA . LEU A 1 107 ? 9.559 10.786 -0.255 1.00 86.06 107 LEU A CA 1
ATOM 808 C C . LEU A 1 107 ? 8.109 11.084 -0.646 1.00 86.06 107 LEU A C 1
ATOM 810 O O . LEU A 1 107 ? 7.387 11.658 0.158 1.00 86.06 107 LEU A O 1
ATOM 814 N N . ILE A 1 108 ? 7.660 10.594 -1.806 1.00 87.44 108 ILE A N 1
ATOM 815 C CA . ILE A 1 108 ? 6.267 10.748 -2.265 1.00 87.44 108 ILE A CA 1
ATOM 816 C C . ILE A 1 108 ? 5.279 10.167 -1.242 1.00 87.44 108 ILE A C 1
ATOM 818 O O . ILE A 1 108 ? 4.271 10.798 -0.929 1.00 87.44 108 ILE A O 1
ATOM 822 N N . ILE A 1 109 ? 5.578 8.987 -0.686 1.00 86.31 109 ILE A N 1
ATOM 823 C CA . ILE A 1 109 ? 4.741 8.358 0.348 1.00 86.31 109 ILE A CA 1
ATOM 824 C C . ILE A 1 109 ? 4.687 9.234 1.607 1.00 86.31 109 ILE A C 1
ATOM 826 O O . ILE A 1 109 ? 3.605 9.466 2.143 1.00 86.31 109 ILE A O 1
ATOM 830 N N . VAL A 1 110 ? 5.834 9.741 2.071 1.00 84.00 110 VAL A N 1
ATOM 831 C CA . VAL A 1 110 ? 5.904 10.610 3.258 1.00 84.00 110 VAL A CA 1
ATOM 832 C C . VAL A 1 110 ? 5.115 11.903 3.044 1.00 84.00 110 VAL A C 1
ATOM 834 O O . VAL A 1 110 ? 4.345 12.293 3.918 1.00 84.00 110 VAL A O 1
ATOM 837 N N . GLU A 1 111 ? 5.252 12.537 1.882 1.00 84.50 111 GLU A N 1
ATOM 838 C CA . GLU A 1 111 ? 4.511 13.751 1.526 1.00 84.50 111 GLU A CA 1
ATOM 839 C C . GLU A 1 111 ? 2.996 13.503 1.462 1.00 84.50 111 GLU A C 1
ATOM 841 O O . GLU A 1 111 ? 2.225 14.307 1.981 1.00 84.50 111 GLU A O 1
ATOM 846 N N . GLY A 1 112 ? 2.554 12.376 0.891 1.00 84.31 112 GLY A N 1
ATOM 847 C CA . GLY A 1 112 ? 1.136 11.994 0.875 1.00 84.31 112 GLY A CA 1
ATOM 848 C C . GLY A 1 112 ? 0.560 11.807 2.280 1.00 84.31 112 GLY A C 1
ATOM 849 O O . GLY A 1 112 ? -0.497 12.350 2.599 1.00 84.31 112 GLY A O 1
ATOM 850 N N . CYS A 1 113 ? 1.303 11.140 3.167 1.00 83.31 113 CYS A N 1
ATOM 851 C CA . CYS A 1 113 ? 0.891 10.995 4.563 1.00 83.31 113 CYS A CA 1
ATOM 852 C C . CYS A 1 113 ? 0.810 12.351 5.287 1.00 83.31 113 CYS A C 1
ATOM 854 O O . CYS A 1 113 ? -0.099 12.576 6.079 1.00 83.31 113 CYS A O 1
ATOM 856 N N . GLN A 1 114 ? 1.732 13.279 5.014 1.00 80.19 114 GLN A N 1
ATOM 857 C CA . GLN A 1 114 ? 1.693 14.627 5.594 1.00 80.19 114 GLN A CA 1
ATOM 858 C C . GLN A 1 114 ? 0.497 15.445 5.094 1.00 80.19 114 GLN A C 1
ATOM 860 O O . GLN A 1 114 ? -0.114 16.167 5.881 1.00 80.19 114 GLN A O 1
ATOM 865 N N . ARG A 1 115 ? 0.126 15.317 3.813 1.00 82.25 115 ARG A N 1
ATOM 866 C CA . ARG A 1 115 ? -1.071 15.978 3.270 1.00 82.25 115 ARG A CA 1
ATOM 867 C C . ARG A 1 115 ? -2.351 15.489 3.935 1.00 82.25 115 ARG A C 1
ATOM 869 O O . ARG A 1 115 ? -3.188 16.316 4.272 1.00 82.25 115 ARG A O 1
ATOM 876 N N . GLN A 1 116 ? -2.487 14.180 4.159 1.00 74.38 116 GLN A N 1
ATOM 877 C CA . GLN A 1 116 ? -3.642 13.607 4.869 1.00 74.38 116 GLN A CA 1
ATOM 878 C C . GLN A 1 116 ? -3.839 14.275 6.230 1.00 74.38 116 GLN A C 1
ATOM 880 O O . GLN A 1 116 ? -4.934 14.720 6.560 1.00 74.38 116 GLN A O 1
ATOM 885 N N . VAL A 1 117 ? -2.746 14.409 6.979 1.00 72.31 117 VAL A N 1
ATOM 886 C CA . VAL A 1 117 ? -2.738 15.040 8.299 1.00 72.31 117 VAL A CA 1
ATOM 887 C C . VAL A 1 117 ? -3.178 16.502 8.234 1.00 72.31 117 VAL A C 1
ATOM 889 O O . VAL A 1 117 ? -3.883 16.965 9.126 1.00 72.31 117 VAL A O 1
ATOM 892 N N . GLU A 1 118 ? -2.769 17.244 7.206 1.00 71.88 118 GLU A N 1
ATOM 893 C CA . GLU A 1 118 ? -3.173 18.643 7.049 1.00 71.88 118 GLU A CA 1
ATOM 894 C C . GLU A 1 118 ? -4.659 18.768 6.681 1.00 71.88 118 GLU A C 1
ATOM 896 O O . GLU A 1 118 ? -5.382 19.542 7.302 1.00 71.88 118 GLU A O 1
ATOM 901 N N . ILE A 1 119 ? -5.147 17.924 5.766 1.00 69.00 119 ILE A N 1
ATOM 902 C CA . ILE A 1 119 ? -6.566 17.870 5.381 1.00 69.00 119 ILE A CA 1
ATOM 903 C C . ILE A 1 119 ? -7.449 17.526 6.593 1.00 69.00 119 ILE A C 1
ATOM 905 O O . ILE A 1 119 ? -8.517 18.112 6.778 1.00 69.00 119 ILE A O 1
ATOM 909 N N . GLU A 1 120 ? -7.010 16.608 7.457 1.00 64.69 120 GLU A N 1
ATOM 910 C CA . GLU A 1 120 ? -7.750 16.257 8.674 1.00 64.69 120 GLU A CA 1
ATOM 911 C C . GLU A 1 120 ? -7.884 17.426 9.663 1.00 64.69 120 GLU A C 1
ATOM 913 O O . GLU A 1 120 ? -8.920 17.536 10.333 1.00 64.69 120 GLU A O 1
ATOM 918 N N . LYS A 1 121 ? -6.886 18.317 9.748 1.00 60.34 121 LYS A N 1
ATOM 919 C CA . LYS A 1 121 ? -6.958 19.517 10.601 1.00 60.34 121 LYS A CA 1
ATOM 920 C C . LYS A 1 121 ? -8.000 20.514 10.100 1.00 60.34 121 LYS A C 1
ATOM 922 O O . LYS A 1 121 ? -8.707 21.100 10.918 1.00 60.34 121 LYS A O 1
ATOM 927 N N . ASP A 1 122 ? -8.127 20.671 8.785 1.00 58.94 122 ASP A N 1
ATOM 928 C CA . ASP A 1 122 ? -9.063 21.624 8.180 1.00 58.94 122 ASP A CA 1
ATOM 929 C C . ASP A 1 122 ? -10.526 21.159 8.271 1.00 58.94 122 ASP A C 1
ATOM 931 O O . ASP A 1 122 ? -11.432 21.970 8.471 1.00 58.94 122 ASP A O 1
ATOM 935 N N . VAL A 1 123 ? -10.779 19.847 8.183 1.00 60.88 123 VAL A N 1
ATOM 936 C CA . VAL A 1 123 ? -12.139 19.277 8.293 1.00 60.88 123 VAL A CA 1
ATOM 937 C C . VAL A 1 123 ? -12.653 19.284 9.744 1.00 60.88 123 VAL A C 1
ATOM 939 O O . VAL A 1 123 ? -13.863 19.318 9.971 1.00 60.88 123 VAL A O 1
ATOM 942 N N . HIS A 1 124 ? -11.761 19.301 10.740 1.00 54.56 124 HIS A N 1
ATOM 943 C CA . HIS A 1 124 ? -12.110 19.408 12.162 1.00 54.56 124 HIS A CA 1
ATOM 944 C C . HIS A 1 124 ? -11.325 20.544 12.846 1.00 54.56 124 HIS A C 1
ATOM 946 O O . HIS A 1 124 ? -10.394 20.271 13.612 1.00 54.56 124 HIS A O 1
ATOM 952 N N . PRO A 1 125 ? -11.740 21.817 12.675 1.00 51.75 125 PRO A N 1
ATOM 953 C CA . PRO A 1 125 ? -10.996 22.982 13.170 1.00 51.75 125 PRO A CA 1
ATOM 954 C C . PRO A 1 125 ? -10.885 23.066 14.705 1.00 51.75 125 PRO A C 1
ATOM 956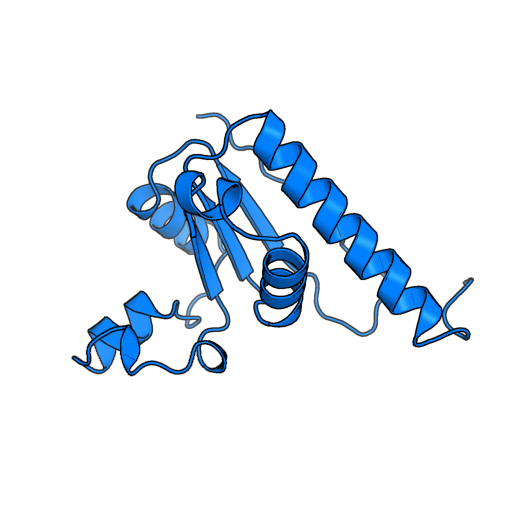 O O . PRO A 1 125 ? -10.194 23.932 15.229 1.00 51.75 125 PRO A O 1
ATOM 959 N N . THR A 1 126 ? -11.550 22.183 15.458 1.00 49.69 126 THR A N 1
ATOM 960 C CA . THR A 1 126 ? -11.517 22.154 16.929 1.00 49.69 126 THR A CA 1
ATOM 961 C C . THR A 1 126 ? -10.441 21.247 17.527 1.00 49.69 126 THR A C 1
ATOM 963 O O . THR A 1 126 ? -10.347 21.171 18.749 1.00 49.69 126 THR A O 1
ATOM 966 N N . LYS A 1 127 ? -9.626 20.552 16.720 1.00 50.91 127 LYS A N 1
ATOM 967 C CA . LYS A 1 127 ? -8.607 19.614 17.238 1.00 50.91 127 LYS A CA 1
ATOM 968 C C . LYS A 1 127 ? -7.180 20.170 17.260 1.00 50.91 127 LYS A C 1
ATOM 970 O O . LYS A 1 127 ? -6.235 19.416 17.480 1.00 50.91 127 LYS A O 1
ATOM 975 N N . SER A 1 128 ? -7.006 21.480 17.084 1.00 51.44 128 SER A N 1
ATOM 976 C CA . SER A 1 128 ? -5.742 22.137 17.413 1.00 51.44 128 SER A CA 1
ATOM 977 C C . SER A 1 128 ? -5.639 22.356 18.924 1.00 51.44 128 SER A C 1
ATOM 979 O O . SER A 1 128 ? -6.472 23.051 19.503 1.00 51.44 128 SER A O 1
ATOM 981 N N . CYS A 1 129 ? -4.560 21.838 19.505 1.00 41.38 129 CYS A N 1
ATOM 982 C CA . CYS A 1 129 ? -4.043 22.155 20.837 1.00 41.38 129 CYS A CA 1
ATOM 983 C C . CYS A 1 129 ? -4.798 21.535 22.024 1.00 41.38 129 CYS A C 1
ATOM 985 O O . CYS A 1 129 ? -5.682 22.166 22.598 1.00 41.38 129 CYS A O 1
ATOM 987 N N . VAL A 1 130 ? -4.320 20.368 22.473 1.00 35.84 130 VAL A N 1
ATOM 988 C CA . VAL A 1 130 ? -3.825 20.202 23.854 1.00 35.84 130 VAL A CA 1
ATOM 989 C C . VAL A 1 130 ? -2.569 19.337 23.826 1.00 35.84 130 VAL A C 1
ATOM 991 O O . VAL A 1 130 ? -2.590 18.314 23.102 1.00 35.84 130 VAL A O 1
#

pLDDT: mean 78.05, std 17.47, range [35.84, 93.62]

Secondary structure (DSSP, 8-state):
------STT---TT-SSPPPEEEE-SS-HHHHHHHHHHTTSSPTT---HHHHHHHHTS-GGGS-GGG-SEEEEEHHHHHHS-HHHHHHHHHH-SEEEEES--HHHHHHHHHHHHHHHHHHHHH-TT----

InterPro domains:
  IPR023214 HAD superfamily [G3DSA:3.40.50.1000] (20-119)
  IPR036412 HAD-like superfamily [SSF56784] (20-122)
  IPR050510 Cation transport ATPase (P-type) [PTHR43294] (20-119)

Sequence (130 aa):
FCFSLCVPQISFANSAFPPQVIMVTGDHPITAKAIAKGVGIISEGNETVEDIAARLNIPVSQVNPRDAKACVIHGTDLKDMPLEQIDEILQNHTEIVFARTSPQQKLIIVEGCQRQVEIEKDVHPTKSCV

Foldseek 3Di:
DPFPFDVPDPVPVPDPDDQFGEGEELADQVVQVVVCDVVCLQPDPADALVRVCVVVVHPSVPGDRLSGQEYEAEQVVLVVDDLVVLLVCSVRHRRYYYYSHDPVSVVSNSVSVVVNVVVVCVVPVPPPDD

Radius of gyration: 15.16 Å; chains: 1; bounding box: 33×41×36 Å